Protein AF-A0A8T5MJ55-F1 (afdb_monomer)

Mean predicted aligned error: 8.89 Å

Radius of gyration: 13.59 Å; Cα contacts (8 Å, |Δi|>4): 53; chains: 1; bounding box: 25×27×35 Å

Foldseek 3Di:
DWAQPPPRDDDDDDPDQQADPPPRGNDTHDDDDPDDDDDDDD

pLDDT: mean 71.36, std 7.02, range [55.78, 86.94]

Secondary structure (DSSP, 8-state):
-EEETTT--EE---TT--S-TTT----EEEPPPS----PPP-

Structure (mmCIF, N/CA/C/O backbone):
data_AF-A0A8T5MJ55-F1
#
_entry.id   AF-A0A8T5MJ55-F1
#
loop_
_atom_site.group_PDB
_atom_site.id
_atom_site.type_symbol
_atom_site.label_atom_id
_atom_site.label_alt_id
_atom_site.label_comp_id
_atom_site.label_asym_id
_atom_site.label_entity_id
_atom_site.label_seq_id
_atom_site.pdbx_PDB_ins_code
_atom_site.Cartn_x
_atom_site.Cartn_y
_atom_site.Cartn_z
_atom_site.occupancy
_atom_site.B_iso_or_equiv
_atom_site.auth_seq_id
_atom_site.auth_comp_id
_atom_site.auth_asym_id
_atom_site.auth_atom_id
_atom_site.pdbx_PDB_model_num
ATOM 1 N N . MET A 1 1 ? 4.019 -4.928 2.973 1.00 64.56 1 MET A N 1
ATOM 2 C CA . MET A 1 1 ? 2.927 -5.140 2.010 1.00 64.56 1 MET A 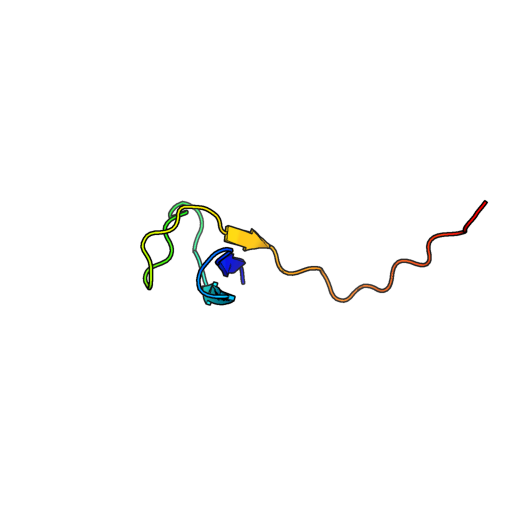CA 1
ATOM 3 C C . MET A 1 1 ? 2.401 -3.786 1.550 1.00 64.56 1 MET A C 1
ATOM 5 O O . MET A 1 1 ? 2.156 -2.910 2.381 1.00 64.56 1 MET A O 1
ATOM 9 N N . TYR A 1 2 ? 2.346 -3.566 0.239 1.00 72.38 2 TYR A N 1
ATOM 10 C CA . TYR A 1 2 ? 1.886 -2.318 -0.362 1.00 72.38 2 TYR A CA 1
ATOM 11 C C . TYR A 1 2 ? 0.633 -2.574 -1.193 1.00 72.38 2 TYR A C 1
ATOM 13 O O . TYR A 1 2 ? 0.566 -3.551 -1.929 1.00 72.38 2 TYR A O 1
ATOM 21 N N . LYS A 1 3 ? -0.356 -1.690 -1.119 1.00 71.62 3 LYS A N 1
ATOM 22 C CA . LYS A 1 3 ? -1.563 -1.770 -1.939 1.00 71.62 3 LYS A CA 1
ATOM 23 C C . LYS A 1 3 ? -1.407 -0.883 -3.166 1.00 71.62 3 LYS A C 1
ATOM 25 O O . LYS A 1 3 ? -1.099 0.303 -3.044 1.00 71.62 3 LYS A O 1
ATOM 30 N N . CYS A 1 4 ? -1.621 -1.436 -4.356 1.00 73.19 4 CYS A N 1
ATOM 31 C CA . CYS A 1 4 ? -1.652 -0.621 -5.565 1.00 73.19 4 CYS A CA 1
ATOM 32 C C . CYS A 1 4 ? -2.902 0.269 -5.570 1.00 73.19 4 CYS A C 1
ATOM 34 O O . CYS A 1 4 ? -4.015 -0.221 -5.376 1.00 73.19 4 CYS A O 1
ATOM 36 N N . GLY A 1 5 ? -2.720 1.563 -5.841 1.00 69.69 5 GLY A N 1
ATOM 37 C CA . GLY A 1 5 ? -3.813 2.537 -5.872 1.00 69.69 5 GLY A CA 1
ATOM 38 C C . GLY A 1 5 ? -4.863 2.325 -6.960 1.00 69.69 5 GLY A C 1
ATOM 39 O O . GLY A 1 5 ? -5.978 2.806 -6.810 1.00 69.69 5 GLY A O 1
ATOM 40 N N . ASN A 1 6 ? -4.516 1.615 -8.037 1.00 71.44 6 ASN A N 1
ATOM 41 C CA . ASN A 1 6 ? -5.395 1.446 -9.195 1.00 71.44 6 ASN A CA 1
ATOM 42 C C . ASN A 1 6 ? -6.088 0.074 -9.212 1.00 71.44 6 ASN A C 1
ATOM 44 O O . ASN A 1 6 ? -7.303 -0.014 -9.308 1.00 71.44 6 ASN A O 1
ATOM 48 N N . CYS A 1 7 ? -5.331 -1.020 -9.069 1.00 72.00 7 CYS A N 1
ATOM 49 C CA . CYS A 1 7 ? -5.907 -2.371 -9.105 1.00 72.00 7 CYS A CA 1
ATOM 50 C C . CYS A 1 7 ? -6.314 -2.910 -7.725 1.00 72.00 7 CYS A C 1
ATOM 52 O O . C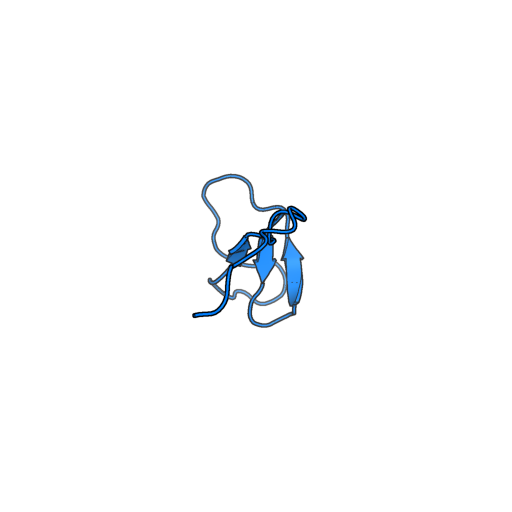YS A 1 7 ? -6.885 -3.993 -7.642 1.00 72.00 7 CYS A O 1
ATOM 54 N N . GLY A 1 8 ? -5.969 -2.212 -6.637 1.00 69.75 8 GLY A N 1
ATOM 55 C CA . GLY A 1 8 ? -6.301 -2.618 -5.270 1.00 69.75 8 GLY A CA 1
ATOM 56 C C . GLY A 1 8 ? -5.601 -3.890 -4.777 1.00 69.75 8 GLY A C 1
ATOM 57 O O . GLY A 1 8 ? -5.799 -4.265 -3.623 1.00 69.75 8 GLY A O 1
ATOM 58 N N . LYS A 1 9 ? -4.775 -4.540 -5.608 1.00 73.94 9 LYS A N 1
ATOM 59 C CA . LYS A 1 9 ? -4.021 -5.739 -5.234 1.00 73.94 9 LYS A CA 1
ATOM 60 C C . LYS A 1 9 ? -2.917 -5.393 -4.242 1.00 73.94 9 LYS A C 1
ATOM 62 O O . LYS A 1 9 ? -2.261 -4.351 -4.360 1.00 73.94 9 LYS A O 1
ATOM 67 N N . GLN A 1 10 ? -2.715 -6.287 -3.283 1.00 71.50 10 GLN A N 1
ATOM 68 C CA . GLN A 1 10 ? -1.559 -6.249 -2.404 1.00 71.50 10 GLN A CA 1
ATOM 69 C C . GLN A 1 10 ? -0.347 -6.785 -3.167 1.00 71.50 10 GLN A C 1
ATOM 71 O O . GLN A 1 10 ? -0.412 -7.814 -3.835 1.00 71.50 10 GLN A O 1
ATOM 76 N N . VAL A 1 11 ? 0.743 -6.037 -3.103 1.00 75.06 11 VAL A N 1
ATOM 77 C CA . VAL A 1 11 ? 2.013 -6.345 -3.740 1.00 75.06 11 VAL A CA 1
ATOM 78 C C . VAL A 1 11 ? 3.086 -6.279 -2.665 1.00 75.06 11 VAL A C 1
ATOM 80 O O . VAL A 1 11 ? 3.186 -5.313 -1.898 1.00 75.06 11 VAL A O 1
ATOM 83 N N . GLU A 1 12 ? 3.898 -7.318 -2.607 1.00 68.94 12 GLU A N 1
ATOM 84 C CA . GLU A 1 12 ? 5.131 -7.321 -1.840 1.00 68.94 12 GLU A CA 1
ATOM 85 C C . GLU A 1 12 ? 6.222 -6.753 -2.743 1.00 68.94 12 GLU A C 1
ATOM 87 O O . GLU A 1 12 ? 6.749 -7.423 -3.621 1.00 68.94 12 GLU A O 1
ATOM 92 N N . THR A 1 13 ? 6.464 -5.450 -2.605 1.00 66.88 13 THR A N 1
ATOM 93 C CA . THR A 1 13 ? 7.587 -4.783 -3.265 1.00 66.88 13 THR A CA 1
ATOM 94 C C . THR A 1 13 ? 8.758 -4.754 -2.296 1.00 66.88 13 THR A C 1
ATOM 96 O O . THR A 1 13 ? 8.689 -4.096 -1.252 1.00 66.88 13 THR A O 1
ATOM 99 N N . ASP A 1 14 ? 9.844 -5.414 -2.681 1.00 58.25 14 ASP A N 1
ATOM 100 C CA . ASP A 1 14 ? 11.163 -5.213 -2.103 1.00 58.25 14 ASP A CA 1
ATOM 101 C C . ASP A 1 14 ? 11.771 -3.902 -2.617 1.00 58.25 14 ASP A C 1
ATOM 103 O O . ASP A 1 14 ? 11.558 -3.469 -3.753 1.00 58.25 14 ASP A O 1
ATOM 107 N N . LYS A 1 15 ? 12.464 -3.215 -1.709 1.00 55.78 15 LYS A N 1
ATOM 108 C CA . LYS A 1 15 ? 12.946 -1.829 -1.802 1.00 55.78 15 LYS A CA 1
ATOM 109 C C . LYS A 1 15 ? 13.524 -1.482 -3.189 1.00 55.78 15 LYS A C 1
ATOM 111 O O . LYS A 1 15 ? 14.675 -1.787 -3.471 1.00 55.78 15 LYS A O 1
ATOM 116 N N . GLY A 1 1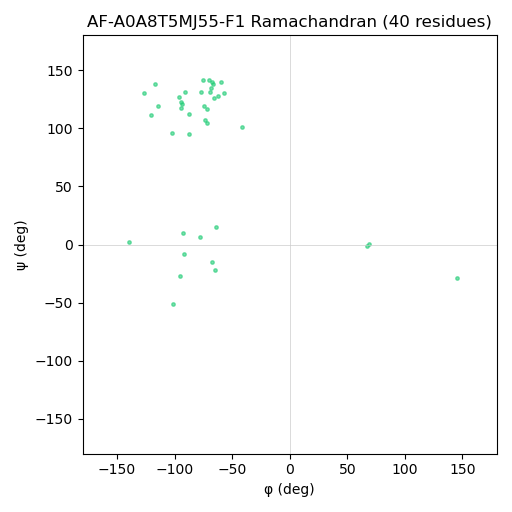6 ? 12.744 -0.783 -4.022 1.00 58.97 16 GLY A N 1
ATOM 117 C CA . GLY A 1 16 ? 13.237 -0.150 -5.257 1.00 58.97 16 GLY A CA 1
ATOM 118 C C . GLY A 1 16 ? 12.260 -0.131 -6.436 1.00 58.97 16 GLY A C 1
ATOM 119 O O . GLY A 1 16 ? 12.294 0.801 -7.238 1.00 58.97 16 GLY A O 1
ATOM 120 N N . VAL A 1 17 ? 11.341 -1.098 -6.540 1.00 59.72 17 VAL A N 1
ATOM 121 C CA . VAL A 1 17 ? 10.427 -1.193 -7.695 1.00 59.72 17 VAL A CA 1
ATOM 122 C C . VAL A 1 17 ? 9.037 -0.679 -7.331 1.00 59.72 17 VAL A C 1
ATOM 124 O O . VAL A 1 17 ? 8.191 -1.405 -6.821 1.00 59.72 17 VAL A O 1
ATOM 127 N N . VAL A 1 18 ? 8.772 0.593 -7.641 1.00 66.00 18 VAL A N 1
ATOM 128 C CA . VAL A 1 18 ? 7.465 1.242 -7.396 1.00 66.00 18 VAL A CA 1
ATOM 129 C C . VAL A 1 18 ? 6.403 0.852 -8.442 1.00 66.00 18 VAL A C 1
ATOM 131 O O . VAL A 1 18 ? 5.322 1.425 -8.474 1.00 66.00 18 VAL A O 1
ATOM 134 N N . ARG A 1 19 ? 6.692 -0.092 -9.348 1.00 67.25 19 ARG A N 1
ATOM 135 C CA . ARG A 1 19 ? 5.763 -0.513 -10.409 1.00 67.25 19 ARG A CA 1
ATOM 136 C C . ARG A 1 19 ? 4.967 -1.731 -9.960 1.00 67.25 19 ARG A C 1
ATOM 138 O O . ARG A 1 19 ? 5.544 -2.769 -9.662 1.00 67.25 19 ARG A O 1
ATOM 145 N N . CYS A 1 20 ? 3.641 -1.621 -9.964 1.00 70.25 20 CYS A N 1
ATOM 146 C CA . CYS A 1 20 ? 2.770 -2.768 -9.741 1.00 70.25 20 CYS A CA 1
ATOM 147 C C . CYS A 1 20 ? 2.921 -3.779 -10.900 1.00 70.25 20 CYS A C 1
ATOM 149 O O . CYS A 1 20 ? 2.701 -3.390 -12.051 1.00 70.25 20 CYS A O 1
ATOM 151 N N . PRO A 1 21 ? 3.220 -5.064 -10.632 1.00 72.12 21 PRO A N 1
ATOM 152 C CA . PRO A 1 21 ? 3.398 -6.084 -11.671 1.00 72.12 21 PRO A CA 1
ATOM 153 C C . PRO A 1 21 ? 2.105 -6.420 -12.430 1.00 72.12 21 PRO A C 1
ATOM 155 O O . PRO A 1 21 ? 2.158 -7.013 -13.499 1.00 72.12 21 PRO A O 1
ATOM 158 N N . PHE A 1 22 ? 0.938 -6.024 -11.910 1.00 71.50 22 PHE A N 1
ATOM 159 C CA . PHE A 1 22 ? -0.359 -6.351 -12.509 1.00 71.50 22 PHE A CA 1
ATOM 160 C C . PHE A 1 22 ? -0.925 -5.266 -13.427 1.00 71.50 22 PHE A C 1
ATOM 162 O O . PHE A 1 22 ? -1.729 -5.571 -14.298 1.00 71.50 22 PHE A O 1
ATOM 169 N N . CYS A 1 23 ? -0.572 -4.000 -13.210 1.00 71.31 23 CYS A N 1
ATOM 170 C CA . CYS A 1 23 ? -1.167 -2.880 -13.950 1.00 71.31 23 CYS A CA 1
ATOM 171 C C . CYS A 1 23 ? -0.159 -1.794 -14.350 1.00 71.31 23 CYS A C 1
ATOM 173 O O . CYS A 1 23 ? -0.554 -0.768 -14.894 1.00 71.31 23 CYS A O 1
ATOM 175 N N . GLY A 1 24 ? 1.131 -1.968 -14.041 1.00 70.50 24 GLY A N 1
ATOM 176 C CA . GLY A 1 24 ? 2.187 -1.004 -14.369 1.00 70.50 24 GLY A CA 1
ATOM 177 C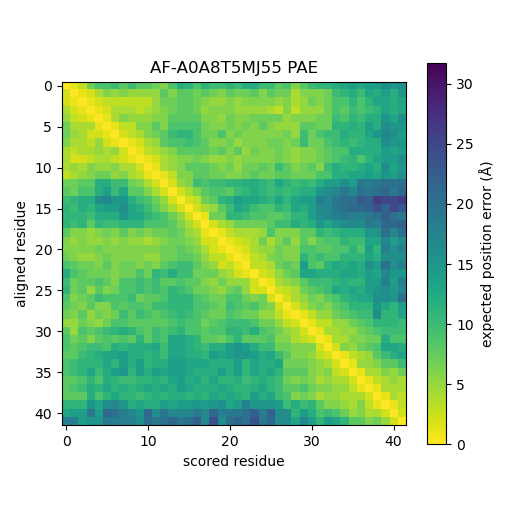 C . GLY A 1 24 ? 2.126 0.317 -13.588 1.00 70.50 24 GLY A C 1
ATOM 178 O O . GLY A 1 24 ? 2.975 1.186 -13.788 1.00 70.50 24 GLY A O 1
ATOM 179 N N . TYR A 1 25 ? 1.151 0.481 -12.686 1.00 72.56 25 TYR A N 1
ATOM 180 C CA . TYR A 1 25 ? 0.940 1.713 -11.927 1.00 72.56 25 TYR A CA 1
ATOM 181 C C . TYR A 1 25 ? 2.094 1.974 -10.954 1.00 72.56 25 TYR A C 1
ATOM 183 O O . TYR A 1 25 ? 2.564 1.051 -10.286 1.00 72.56 25 TYR A O 1
ATOM 191 N N . LYS A 1 26 ? 2.533 3.236 -10.861 1.00 64.75 26 LYS A N 1
ATOM 192 C CA . LYS A 1 26 ? 3.719 3.658 -10.089 1.00 64.75 26 LYS A CA 1
ATOM 193 C C . LYS A 1 26 ? 3.423 4.093 -8.646 1.00 64.75 26 LYS A C 1
ATOM 195 O O . LYS A 1 26 ? 4.272 4.708 -8.013 1.00 64.75 26 LYS A O 1
ATOM 200 N N . ILE A 1 27 ? 2.208 3.865 -8.147 1.00 63.12 27 ILE A N 1
ATOM 201 C CA . ILE A 1 27 ? 1.777 4.352 -6.829 1.00 63.12 27 ILE A CA 1
ATOM 202 C C . ILE A 1 27 ? 1.381 3.159 -5.960 1.00 63.12 27 ILE A C 1
ATOM 204 O O . ILE A 1 27 ? 0.387 2.473 -6.221 1.00 63.12 27 ILE A O 1
ATOM 208 N N . LEU A 1 28 ? 2.198 2.929 -4.935 1.00 66.25 28 LEU A N 1
ATOM 209 C CA . LEU A 1 28 ? 2.060 1.884 -3.929 1.00 66.25 28 LEU A CA 1
ATOM 210 C C . LEU A 1 28 ? 1.792 2.547 -2.571 1.00 66.25 28 LEU A C 1
ATOM 212 O O . LEU A 1 28 ? 2.619 3.311 -2.076 1.00 66.25 28 LEU A O 1
ATOM 216 N N . PHE A 1 29 ? 0.644 2.258 -1.962 1.00 70.50 29 PHE A N 1
ATOM 217 C CA . PHE A 1 29 ? 0.285 2.742 -0.630 1.00 70.50 29 PHE A CA 1
ATOM 218 C C . PHE A 1 29 ? 0.746 1.744 0.429 1.00 70.50 29 PHE A C 1
ATOM 220 O O . PHE A 1 29 ? 0.485 0.548 0.307 1.00 70.50 29 PHE A O 1
ATOM 227 N N . LYS A 1 30 ? 1.426 2.211 1.479 1.00 70.94 30 LYS A N 1
ATOM 228 C CA . LYS A 1 30 ? 1.740 1.360 2.633 1.00 70.94 30 LYS A CA 1
ATOM 229 C C . LYS A 1 30 ? 0.440 1.043 3.368 1.00 70.94 30 LYS A C 1
ATOM 231 O O . LYS A 1 30 ? -0.368 1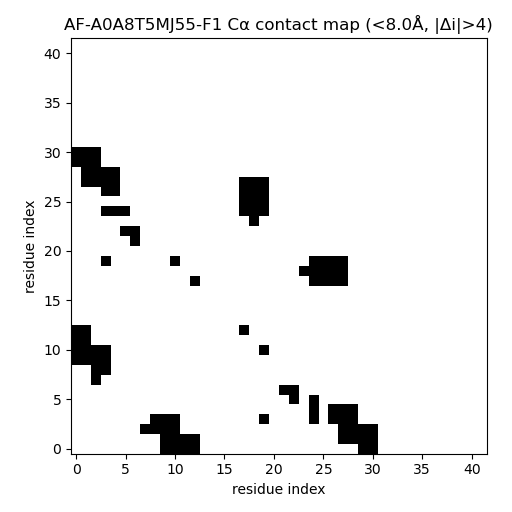.945 3.591 1.00 70.94 30 LYS A O 1
ATOM 236 N N . GLU A 1 31 ? 0.237 -0.217 3.739 1.00 70.00 31 GLU A N 1
ATOM 237 C CA . GLU A 1 31 ? -0.916 -0.568 4.565 1.00 70.00 31 GLU A CA 1
ATOM 238 C C . GLU A 1 31 ? -0.875 0.186 5.895 1.00 70.00 31 GLU A C 1
ATOM 240 O O . GLU A 1 31 ? 0.186 0.387 6.498 1.00 70.00 31 GLU A O 1
ATOM 245 N N . ARG A 1 32 ? -2.053 0.645 6.327 1.00 72.94 32 ARG A N 1
ATOM 246 C CA . ARG A 1 32 ? -2.207 1.302 7.619 1.00 72.94 32 ARG A CA 1
ATOM 247 C C . ARG A 1 32 ? -1.842 0.276 8.685 1.00 72.94 32 ARG A C 1
ATOM 249 O O . ARG A 1 32 ? -2.368 -0.834 8.668 1.00 72.94 32 ARG A O 1
ATOM 256 N N . SER A 1 33 ? -0.941 0.631 9.596 1.00 74.56 33 SER A N 1
ATOM 257 C CA . SER A 1 33 ? -0.720 -0.191 10.781 1.00 74.56 33 SER A CA 1
ATOM 258 C C . SER A 1 33 ? -2.060 -0.322 11.502 1.00 74.56 33 SER A C 1
ATOM 260 O O . SER A 1 33 ? -2.734 0.684 11.719 1.00 74.56 33 SER A O 1
ATOM 262 N N . GLY A 1 34 ? -2.465 -1.543 11.859 1.00 74.00 34 GLY A N 1
ATOM 263 C CA . GLY A 1 34 ? -3.731 -1.826 12.555 1.00 74.00 34 GLY A CA 1
ATOM 264 C C . GLY A 1 34 ? -3.836 -1.220 13.961 1.00 74.00 34 GLY A C 1
ATOM 265 O O . GLY A 1 34 ? -4.695 -1.610 14.742 1.00 74.00 34 GLY A O 1
ATOM 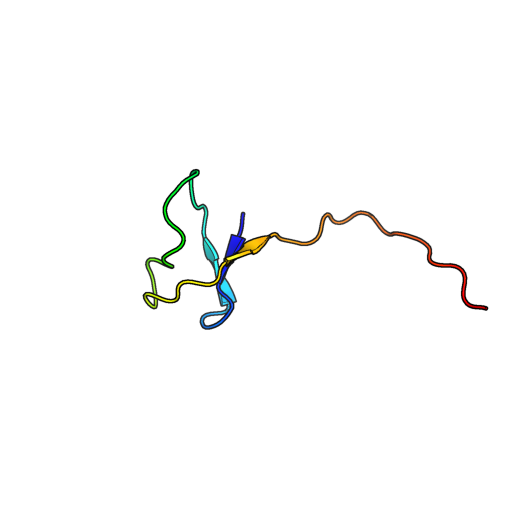266 N N . ASN A 1 35 ? -2.958 -0.277 14.298 1.00 80.38 35 ASN A N 1
ATOM 267 C CA . ASN A 1 35 ? -2.979 0.445 15.551 1.00 80.38 35 ASN A CA 1
ATOM 268 C C . ASN A 1 35 ? -4.155 1.421 15.540 1.00 80.38 35 ASN A C 1
ATOM 270 O O . ASN A 1 35 ? -4.207 2.358 14.738 1.00 80.38 35 ASN A O 1
ATOM 274 N N . VAL A 1 36 ? -5.090 1.200 16.461 1.00 80.88 36 VAL A N 1
ATOM 275 C CA . VAL A 1 36 ? -6.182 2.129 16.734 1.00 80.88 36 VAL A CA 1
ATOM 276 C C . VAL A 1 36 ? -5.590 3.342 17.443 1.00 80.88 36 VAL A C 1
ATOM 278 O O . VAL A 1 36 ? -5.231 3.282 18.616 1.00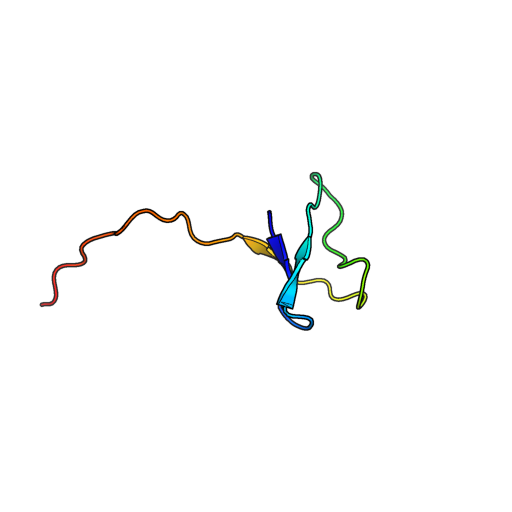 80.88 36 VAL A O 1
ATOM 281 N N . THR A 1 37 ? -5.447 4.450 16.720 1.00 79.31 37 THR A N 1
ATOM 282 C CA . THR A 1 37 ? -5.086 5.733 17.320 1.00 79.31 37 THR A CA 1
ATOM 283 C C . THR A 1 37 ? -6.351 6.459 17.765 1.00 79.31 37 THR A C 1
ATOM 285 O O . THR A 1 37 ? -7.153 6.896 16.941 1.00 79.31 37 THR A O 1
ATOM 288 N N . THR A 1 38 ? -6.536 6.603 19.079 1.00 84.50 38 THR A N 1
ATOM 289 C CA . THR A 1 38 ? -7.623 7.410 19.648 1.00 84.50 38 THR A CA 1
ATOM 290 C C . THR A 1 38 ? -7.304 8.890 19.457 1.00 84.50 38 THR A C 1
ATOM 292 O O . THR A 1 38 ? -6.425 9.441 20.118 1.00 84.50 38 THR A O 1
ATOM 295 N N . ILE A 1 39 ? -8.011 9.539 18.535 1.00 86.94 39 ILE A N 1
ATOM 296 C CA . ILE A 1 39 ? -7.889 10.975 18.271 1.00 86.94 39 ILE A CA 1
ATOM 297 C C . ILE A 1 39 ? -8.950 11.682 19.121 1.00 86.94 39 ILE A C 1
ATOM 299 O O . ILE A 1 39 ? -10.136 11.388 18.987 1.00 86.94 39 ILE A O 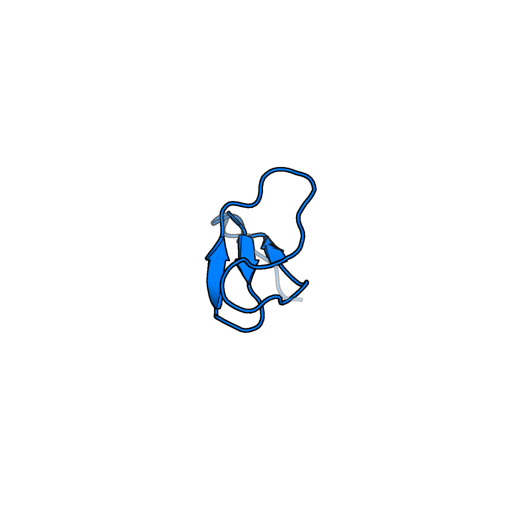1
ATOM 303 N N . LYS A 1 40 ? -8.545 12.596 20.014 1.00 85.88 40 LYS A N 1
ATOM 304 C CA . LYS A 1 40 ? -9.500 13.426 20.765 1.00 85.88 40 LYS A CA 1
ATOM 305 C C . LYS A 1 40 ? -10.067 14.501 19.832 1.00 85.88 40 LYS A C 1
ATOM 307 O O . LYS A 1 40 ? -9.300 15.303 19.301 1.00 85.88 40 LYS A O 1
ATOM 312 N N . GLY A 1 41 ? -11.383 14.497 19.624 1.00 85.19 41 GLY A N 1
ATOM 313 C CA . GLY A 1 41 ? -12.093 15.602 18.975 1.00 85.19 41 GLY A CA 1
ATOM 314 C C . GLY A 1 41 ? -12.070 16.840 19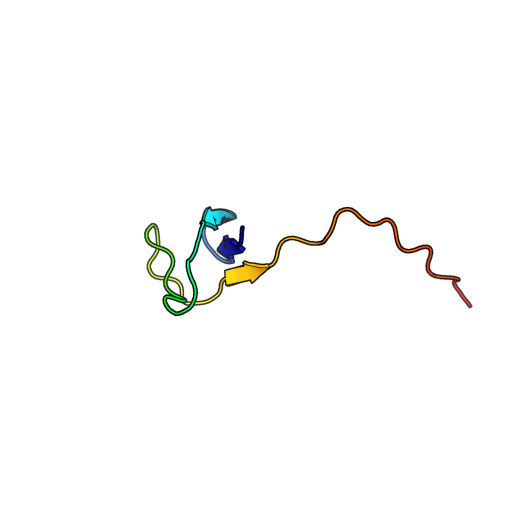.874 1.00 85.19 41 GLY A C 1
ATOM 315 O O . GLY A 1 41 ? -12.150 16.698 21.095 1.00 85.19 41 GLY A O 1
ATOM 316 N N . ARG A 1 42 ? -11.886 18.021 19.276 1.00 72.00 42 ARG A N 1
ATOM 317 C CA . ARG A 1 42 ? -12.104 19.303 19.959 1.00 72.00 42 ARG A CA 1
ATOM 318 C C . ARG A 1 42 ? -13.589 19.609 20.036 1.00 72.00 42 ARG A C 1
ATOM 320 O O . ARG A 1 42 ? -14.285 19.256 19.058 1.00 72.00 42 ARG A O 1
#

Nearest PDB structures (foldseek):
  8byq-assembly1_L  TM=7.915E-01  e=2.881E-03  Sus scrofa
  8oeu-assembly1_L  TM=8.006E-01  e=6.317E-03  Sus scrofa
  7oo3-assembly1_L  TM=7.901E-01  e=6.317E-03  Sus scrofa
  7z30-assembly1_L  TM=7.611E-01  e=7.825E-03  Saccharomyces cerevisiae S288C
  8s5n-assembly1_L  TM=7.800E-01  e=1.041E-02  Sus scrofa

Sequence (42 aa):
MYKCGNCGKQVETDKGVVRCPFCGYKILFKERSGNVTTIKGR

Solvent-accessible surface area (backbone atoms only — not comparable to full-atom values): 2919 Å² total; per-residue (Å²): 106,23,31,30,77,83,81,64,48,77,41,83,67,68,95,83,60,54,52,39,93,88,74,67,46,70,51,65,42,72,64,76,72,90,70,83,76,88,75,83,81,130